Protein AF-A0A449HZF2-F1 (afdb_monomer_lite)

InterPro domains:
  IPR012910 TonB-dependent receptor, plug domain [PF07715] (2-87)
  IPR037066 TonB-dependent receptor, plug domain superfamily [G3DSA:2.170.130.10] (1-89)
  IPR039426 TonB-dependent receptor-like [PS52016] (1-91)

Sequence (91 aa):
MNLTGAVSTVDSKTLASRPVNSVVDALQGAVPGMNFSVGKQGGALNSDKRFNIRGTGTIGEGSSVSPLVLIDGMEGDLNMLNPQDIEMFPS

Organism: NCBI:txid28113

Secondary structure (DSSP, 8-state):
----S------HHHHHTS--SSHHHHHTTTSTTEEEEE-TTTT-TTPPEEEEESS----STT-------EETTEE--GGG--GGG-PPP--

pLDDT: mean 76.07, std 12.83, range [42.53, 90.69]

Foldseek 3Di:
DDPPDDDDDADLCQQVVDPAFFSVVSCVVVDPQKDWDWDPVPPPNLTDIAIAHNDPPDDDDPDDRGDFDADVRDTDGRSPDGSVPDDDDDD

Structure (mmCIF, N/CA/C/O backbon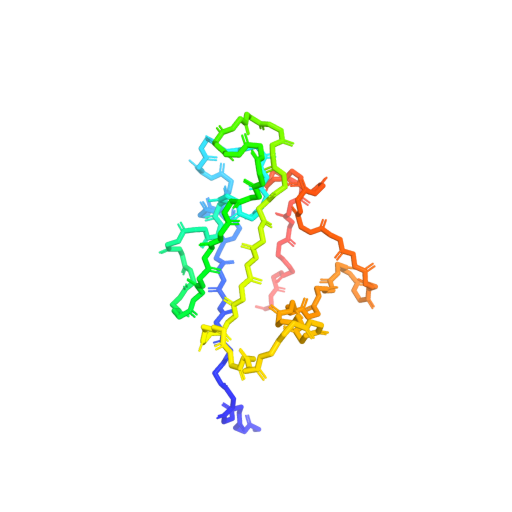e):
data_AF-A0A449HZF2-F1
#
_entry.id   AF-A0A449HZF2-F1
#
loop_
_atom_site.group_PDB
_atom_site.id
_atom_site.type_symbol
_atom_site.label_atom_id
_atom_site.label_alt_id
_atom_site.label_comp_id
_atom_site.label_asym_id
_atom_site.label_entity_id
_atom_site.label_seq_id
_atom_site.pdbx_PDB_ins_code
_atom_site.Cartn_x
_atom_site.Cartn_y
_atom_site.Cartn_z
_atom_site.occupancy
_atom_site.B_iso_or_equiv
_atom_site.auth_seq_id
_atom_site.auth_comp_id
_atom_site.auth_asym_id
_atom_site.auth_atom_id
_atom_site.pdbx_PDB_model_num
ATOM 1 N N . MET A 1 1 ? -13.631 -23.345 -3.306 1.00 42.53 1 MET A N 1
ATOM 2 C CA . MET A 1 1 ? -12.673 -22.688 -4.217 1.00 42.53 1 MET A CA 1
ATOM 3 C C . MET A 1 1 ? -11.445 -22.350 -3.395 1.00 42.53 1 MET A C 1
ATOM 5 O O . MET A 1 1 ? -11.548 -21.503 -2.521 1.00 42.53 1 MET A O 1
ATOM 9 N N . ASN A 1 2 ? -10.338 -23.071 -3.570 1.00 45.12 2 ASN A N 1
ATOM 10 C CA . ASN A 1 2 ? -9.129 -22.803 -2.794 1.00 45.12 2 ASN A CA 1
ATOM 11 C C . ASN A 1 2 ? -8.330 -21.717 -3.508 1.00 45.12 2 ASN A C 1
ATOM 13 O O . ASN A 1 2 ? -7.797 -21.935 -4.593 1.00 45.12 2 ASN A O 1
ATOM 17 N N . LEU A 1 3 ? -8.292 -20.540 -2.897 1.00 45.94 3 LEU A N 1
ATOM 18 C CA . LEU A 1 3 ? -7.412 -19.447 -3.266 1.00 45.94 3 LEU A CA 1
ATOM 19 C C . LEU A 1 3 ? -5.987 -19.856 -2.867 1.00 45.94 3 LEU A C 1
ATOM 21 O O . LEU A 1 3 ? -5.566 -19.658 -1.736 1.00 45.94 3 LEU A O 1
ATOM 25 N N . THR A 1 4 ? -5.261 -20.512 -3.772 1.00 64.31 4 THR A N 1
ATOM 26 C CA . THR A 1 4 ? -3.861 -20.920 -3.538 1.00 64.31 4 THR A CA 1
ATOM 27 C C . THR A 1 4 ? -2.872 -19.770 -3.766 1.00 64.31 4 THR A C 1
ATOM 29 O O . THR A 1 4 ? -1.663 -19.957 -3.646 1.00 64.31 4 THR A O 1
ATOM 32 N N . GLY A 1 5 ? -3.374 -18.584 -4.128 1.00 65.06 5 GLY A N 1
ATOM 33 C CA . GLY A 1 5 ? -2.607 -17.346 -4.210 1.00 65.06 5 GLY A CA 1
ATOM 34 C C . GLY A 1 5 ? -2.537 -16.657 -2.849 1.00 65.06 5 GLY A C 1
ATOM 35 O O . GLY A 1 5 ? -3.517 -16.634 -2.110 1.00 65.06 5 GLY A O 1
ATOM 36 N N . ALA A 1 6 ? -1.378 -16.081 -2.522 1.00 66.88 6 ALA A N 1
ATOM 37 C CA . ALA A 1 6 ? -1.214 -15.263 -1.326 1.00 66.88 6 ALA A CA 1
ATOM 38 C C . ALA A 1 6 ? -2.034 -13.972 -1.474 1.00 66.88 6 ALA A C 1
ATOM 40 O O . ALA A 1 6 ? -1.569 -13.008 -2.079 1.00 66.88 6 ALA A O 1
ATOM 41 N N . VAL A 1 7 ? -3.255 -13.976 -0.945 1.00 74.00 7 VAL A N 1
ATOM 42 C CA . VAL A 1 7 ? -4.068 -12.772 -0.774 1.00 74.00 7 VAL A CA 1
ATOM 43 C C . VAL A 1 7 ? -3.885 -12.295 0.657 1.00 74.00 7 VAL A C 1
ATOM 45 O O . VAL A 1 7 ? -4.066 -13.055 1.605 1.00 74.00 7 VAL A O 1
ATOM 48 N N . SER A 1 8 ? -3.461 -11.043 0.798 1.00 76.19 8 SER A N 1
ATOM 49 C CA . SER A 1 8 ? -3.328 -10.372 2.083 1.00 76.19 8 SER A CA 1
ATOM 50 C C . SER A 1 8 ? -4.309 -9.218 2.111 1.00 76.19 8 SER A C 1
ATOM 52 O O . SER A 1 8 ? -4.381 -8.434 1.165 1.00 76.19 8 SER A O 1
ATOM 54 N N . THR A 1 9 ? -5.059 -9.144 3.200 1.00 83.38 9 THR A N 1
ATOM 55 C CA . THR A 1 9 ? -6.054 -8.109 3.427 1.00 83.38 9 THR A CA 1
ATOM 56 C C . THR A 1 9 ? -5.565 -7.224 4.564 1.00 83.38 9 THR A C 1
ATOM 58 O O . THR A 1 9 ? -5.159 -7.737 5.607 1.00 83.38 9 THR A O 1
ATOM 61 N N . VAL A 1 10 ? -5.588 -5.908 4.366 1.00 82.69 10 VAL A N 1
ATOM 62 C CA . VAL A 1 10 ? -5.269 -4.931 5.414 1.00 82.69 10 VAL A CA 1
ATOM 63 C C . VAL A 1 10 ? -6.561 -4.259 5.844 1.00 82.69 10 VAL A C 1
ATOM 65 O O . VAL A 1 10 ? -7.294 -3.759 5.000 1.00 82.69 10 VAL A O 1
ATOM 68 N N . ASP A 1 11 ? -6.825 -4.262 7.148 1.00 83.62 11 ASP A N 1
ATOM 69 C CA . ASP A 1 11 ? -8.011 -3.646 7.744 1.00 83.62 11 ASP A CA 1
ATOM 70 C C . ASP A 1 11 ? -7.977 -2.114 7.572 1.00 83.62 11 ASP A C 1
ATOM 72 O O . ASP A 1 11 ? -6.982 -1.466 7.924 1.00 83.62 11 ASP A O 1
ATOM 76 N N . SER A 1 12 ? -9.070 -1.525 7.074 1.00 80.44 12 SER A N 1
ATOM 77 C CA . SER A 1 12 ? -9.225 -0.074 6.899 1.00 80.44 12 SER A CA 1
ATOM 78 C C . SER A 1 12 ? -9.048 0.700 8.203 1.00 80.44 12 SER A C 1
ATOM 80 O O . SER A 1 12 ? -8.459 1.778 8.200 1.00 80.44 12 SER A O 1
ATOM 82 N N . LYS A 1 13 ? -9.431 0.131 9.352 1.00 80.44 13 LYS A N 1
ATOM 83 C CA . LYS A 1 13 ? -9.182 0.734 10.668 1.00 80.44 13 LYS A CA 1
ATOM 84 C C . LYS A 1 13 ? -7.689 0.866 10.953 1.00 80.44 13 LYS A C 1
ATOM 86 O O . LYS A 1 13 ? -7.256 1.853 11.547 1.00 80.44 13 LYS A O 1
ATOM 91 N N . THR A 1 14 ? -6.891 -0.108 10.513 1.00 80.81 14 THR A N 1
ATOM 92 C CA . THR A 1 14 ? -5.431 -0.045 10.650 1.00 80.81 14 THR A CA 1
ATOM 93 C C . THR A 1 14 ? -4.869 1.079 9.787 1.00 80.81 14 THR A C 1
ATOM 95 O O . THR A 1 14 ? -4.010 1.820 10.259 1.00 80.81 14 THR A O 1
ATOM 98 N N . LEU A 1 15 ? -5.393 1.262 8.572 1.00 82.88 15 LEU A N 1
ATOM 99 C CA . LEU A 1 15 ? -4.988 2.355 7.685 1.00 82.88 15 LEU A CA 1
ATOM 100 C C . LEU A 1 15 ? -5.385 3.728 8.250 1.00 82.88 15 LEU A C 1
ATOM 102 O O . LEU A 1 15 ? -4.538 4.613 8.338 1.00 82.88 15 LEU A O 1
ATOM 106 N N . ALA A 1 16 ? -6.629 3.877 8.712 1.00 80.50 16 ALA A N 1
ATOM 107 C CA . ALA A 1 16 ? -7.171 5.127 9.242 1.00 80.50 16 ALA A CA 1
ATOM 108 C C . ALA A 1 16 ? -6.564 5.538 10.595 1.00 80.50 16 ALA A C 1
ATOM 110 O O . ALA A 1 16 ? -6.491 6.725 10.906 1.00 80.50 16 ALA A O 1
ATOM 111 N N . SER A 1 17 ? -6.114 4.573 11.407 1.00 84.00 17 SER A N 1
ATOM 112 C CA . SER A 1 17 ? -5.498 4.842 12.717 1.00 84.00 17 SER A CA 1
ATOM 113 C C . SER A 1 17 ? -4.073 5.403 12.640 1.00 84.00 17 SER A C 1
ATOM 115 O O . SER A 1 17 ? -3.527 5.842 13.654 1.00 84.00 17 SER A O 1
ATOM 117 N N . ARG A 1 18 ? -3.449 5.380 11.456 1.00 84.88 18 ARG A N 1
ATOM 118 C CA . ARG A 1 18 ? -2.075 5.845 11.253 1.00 84.88 18 ARG A CA 1
ATOM 119 C C . ARG A 1 18 ? -2.084 7.311 10.808 1.00 84.88 18 ARG A C 1
ATOM 121 O O . ARG A 1 18 ? -2.772 7.635 9.844 1.00 84.88 18 ARG A O 1
ATOM 128 N N . PRO A 1 19 ? -1.299 8.198 11.448 1.00 82.25 19 PRO A N 1
ATOM 129 C CA . PRO A 1 19 ? -1.214 9.603 11.061 1.00 82.25 19 PRO A CA 1
ATOM 130 C C . PRO A 1 19 ? -0.305 9.754 9.835 1.00 82.25 19 PRO A C 1
ATOM 132 O O . PRO A 1 19 ? 0.853 10.153 9.943 1.00 82.25 19 PRO A O 1
ATOM 135 N N . VAL A 1 20 ? -0.810 9.362 8.670 1.00 83.31 20 VAL A N 1
ATOM 136 C CA . VAL A 1 20 ? -0.079 9.402 7.401 1.00 83.31 20 VAL A CA 1
ATOM 137 C C . VAL A 1 20 ? -0.896 10.100 6.322 1.00 83.31 20 VAL A C 1
ATOM 139 O O . VAL A 1 20 ? -2.118 10.174 6.412 1.00 83.31 20 VAL A O 1
ATOM 142 N N . ASN A 1 21 ? -0.209 10.614 5.302 1.00 81.31 21 ASN A N 1
ATOM 143 C CA . ASN A 1 21 ? -0.827 11.453 4.274 1.00 81.31 21 ASN A CA 1
ATOM 144 C C . ASN A 1 21 ? -1.349 10.662 3.074 1.00 81.31 21 ASN A C 1
ATOM 146 O O . ASN A 1 21 ? -2.131 11.198 2.298 1.00 81.31 21 ASN A O 1
ATOM 150 N N . SER A 1 22 ? -0.907 9.414 2.908 1.00 84.94 22 SER A N 1
ATOM 151 C CA . SER A 1 22 ? -1.302 8.563 1.790 1.00 84.94 22 SER A CA 1
ATOM 152 C C . SER A 1 22 ? -1.549 7.124 2.231 1.00 84.94 22 SER A C 1
ATOM 154 O O . SER A 1 22 ? -1.026 6.646 3.244 1.00 84.94 22 SER A O 1
ATOM 156 N N . VAL A 1 23 ? -2.317 6.392 1.431 1.00 87.44 23 VAL A N 1
ATOM 157 C CA . VAL A 1 23 ? -2.556 4.958 1.645 1.00 87.44 23 VAL A CA 1
ATOM 158 C C . VAL A 1 23 ? -1.259 4.154 1.526 1.00 87.44 23 VAL A C 1
ATOM 160 O O . VAL A 1 23 ? -1.041 3.216 2.293 1.00 87.44 23 VAL A O 1
ATOM 163 N N . VAL A 1 24 ? -0.353 4.546 0.624 1.00 87.50 24 VAL A N 1
ATOM 164 C CA . VAL A 1 24 ? 0.959 3.892 0.461 1.00 87.50 24 VAL A CA 1
ATOM 165 C C . VAL A 1 24 ? 1.767 3.951 1.760 1.00 87.50 24 VAL A C 1
ATOM 167 O O . VAL A 1 24 ? 2.362 2.954 2.169 1.00 87.50 24 VAL A O 1
ATOM 170 N N . ASP A 1 25 ? 1.738 5.084 2.462 1.00 86.62 25 ASP A N 1
ATOM 171 C CA . ASP A 1 25 ? 2.389 5.235 3.767 1.00 86.62 25 ASP A CA 1
ATOM 172 C C . ASP A 1 25 ? 1.768 4.345 4.850 1.00 86.62 25 ASP A C 1
ATOM 174 O O . ASP A 1 25 ? 2.474 3.802 5.707 1.00 86.62 25 ASP A O 1
ATOM 178 N N . ALA A 1 26 ? 0.444 4.191 4.820 1.00 87.25 26 ALA A N 1
ATOM 179 C CA . ALA A 1 26 ? -0.291 3.377 5.780 1.00 87.25 26 ALA A CA 1
ATOM 180 C C . ALA A 1 26 ? 0.015 1.881 5.609 1.00 87.25 26 ALA A C 1
ATOM 182 O O . ALA A 1 26 ? 0.130 1.152 6.598 1.00 87.25 26 ALA A O 1
ATOM 183 N N . LEU A 1 27 ? 0.216 1.438 4.363 1.00 87.62 27 LEU A N 1
ATOM 184 C CA . LEU A 1 27 ? 0.564 0.058 4.019 1.00 87.62 27 LEU A CA 1
ATOM 185 C C . LEU A 1 27 ? 2.007 -0.311 4.393 1.00 87.62 27 LEU A C 1
ATOM 187 O O . LEU A 1 27 ? 2.336 -1.499 4.494 1.00 87.62 27 LEU A O 1
ATOM 191 N N . GLN A 1 28 ? 2.868 0.680 4.646 1.00 85.62 28 GLN A N 1
ATOM 192 C CA . GLN A 1 28 ? 4.256 0.442 5.024 1.00 85.62 28 GLN A CA 1
ATOM 193 C C . GLN A 1 28 ? 4.358 -0.336 6.342 1.00 85.62 28 GLN A C 1
ATOM 195 O O . GLN A 1 28 ? 4.010 0.149 7.422 1.00 85.62 28 GLN A O 1
ATOM 200 N N . GLY A 1 29 ? 4.850 -1.574 6.239 1.00 83.44 29 GLY A N 1
ATOM 201 C CA . GLY A 1 29 ? 4.960 -2.515 7.356 1.00 83.44 29 GLY A CA 1
ATOM 202 C C . GLY A 1 29 ? 3.660 -3.243 7.719 1.00 83.44 29 GLY A C 1
ATOM 203 O O . GLY A 1 29 ? 3.697 -4.103 8.591 1.00 83.44 29 GLY A O 1
ATOM 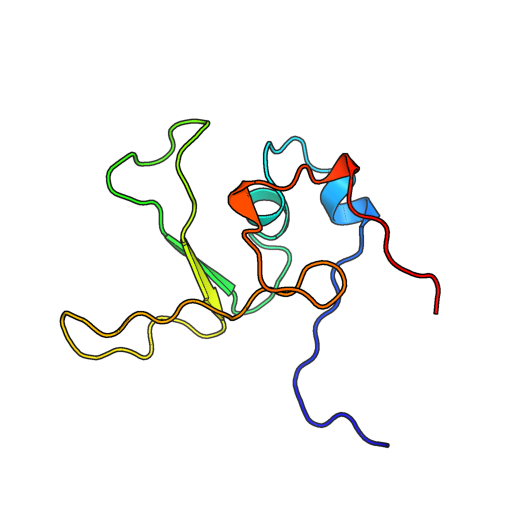204 N N . ALA A 1 30 ? 2.535 -2.939 7.062 1.00 85.50 30 ALA A N 1
ATOM 205 C CA . ALA A 1 30 ? 1.277 -3.671 7.231 1.00 85.50 30 ALA A CA 1
ATOM 206 C C . ALA A 1 30 ? 1.167 -4.867 6.270 1.00 85.50 30 ALA A C 1
ATOM 208 O O . ALA A 1 30 ? 0.542 -5.869 6.607 1.00 85.50 30 ALA A O 1
ATOM 209 N N . VAL A 1 31 ? 1.796 -4.779 5.090 1.00 84.62 31 VAL A N 1
ATOM 210 C CA . VAL A 1 31 ? 1.774 -5.841 4.074 1.00 84.62 31 VAL A CA 1
ATOM 211 C C . VAL A 1 31 ? 3.105 -6.606 4.048 1.00 84.62 31 VAL A C 1
ATOM 213 O O . VAL A 1 31 ? 4.142 -6.024 3.711 1.00 84.62 31 VAL A O 1
ATOM 216 N N . PRO A 1 32 ? 3.111 -7.918 4.349 1.00 83.69 32 PRO A N 1
ATOM 217 C CA . PRO A 1 32 ? 4.313 -8.741 4.258 1.00 83.69 32 PRO A CA 1
ATOM 218 C C . PRO A 1 32 ? 4.876 -8.814 2.832 1.00 83.69 32 PRO A C 1
ATOM 220 O O . PRO A 1 32 ? 4.145 -9.017 1.864 1.00 83.69 32 PRO A O 1
ATOM 223 N N . GLY A 1 33 ? 6.200 -8.693 2.699 1.00 82.94 33 GLY A N 1
ATOM 224 C CA . GLY A 1 33 ? 6.890 -8.800 1.407 1.00 82.94 33 GLY A CA 1
ATOM 225 C C . GLY A 1 33 ? 6.714 -7.592 0.479 1.00 82.94 33 GLY A C 1
ATOM 226 O O . GLY A 1 33 ? 7.195 -7.636 -0.655 1.00 82.94 33 GLY A O 1
ATOM 227 N N . MET A 1 34 ? 6.057 -6.524 0.939 1.00 84.88 34 MET A N 1
ATOM 228 C CA . MET A 1 34 ? 6.010 -5.245 0.238 1.00 84.88 34 MET A CA 1
ATOM 229 C C . MET A 1 34 ? 7.292 -4.450 0.511 1.00 84.88 34 MET A C 1
ATOM 231 O O . MET A 1 34 ? 7.674 -4.257 1.664 1.00 84.88 34 MET A O 1
ATOM 235 N N . ASN A 1 35 ? 7.955 -3.981 -0.545 1.00 85.44 35 ASN A N 1
ATOM 236 C CA . ASN A 1 35 ? 9.121 -3.106 -0.437 1.00 85.44 35 ASN A CA 1
ATOM 237 C C . ASN A 1 35 ? 8.759 -1.703 -0.894 1.00 85.44 35 ASN A C 1
ATOM 239 O O . ASN A 1 35 ? 8.034 -1.540 -1.871 1.00 85.44 35 ASN A O 1
ATOM 243 N N . PHE A 1 36 ? 9.325 -0.707 -0.219 1.00 83.38 36 PHE A N 1
ATOM 244 C CA . PHE A 1 36 ? 9.127 0.706 -0.515 1.00 83.38 36 PHE A CA 1
ATOM 245 C C . PHE A 1 36 ? 10.459 1.335 -0.900 1.00 83.38 36 PHE A C 1
ATOM 247 O O . PHE A 1 36 ? 11.499 1.016 -0.327 1.00 83.38 36 PHE A O 1
ATOM 254 N N . SER A 1 37 ? 10.421 2.261 -1.849 1.00 80.81 37 SER A N 1
ATOM 255 C CA . SER A 1 37 ? 11.560 3.096 -2.207 1.00 80.81 37 SER A CA 1
ATOM 256 C C . SER A 1 37 ? 11.103 4.534 -2.389 1.00 80.81 37 SER A C 1
ATOM 258 O O . SER A 1 37 ? 10.036 4.808 -2.943 1.00 80.81 37 SER A O 1
ATOM 260 N N . VAL A 1 38 ? 11.925 5.455 -1.903 1.00 74.00 38 VAL A N 1
ATOM 261 C CA . VAL A 1 38 ? 11.717 6.886 -2.100 1.00 74.00 38 VAL A CA 1
ATOM 262 C C . VAL A 1 38 ? 12.403 7.321 -3.390 1.00 74.00 38 VAL A C 1
ATOM 264 O O . VAL A 1 38 ? 13.494 6.854 -3.726 1.00 74.00 38 VAL A O 1
ATOM 267 N N . GLY A 1 39 ? 11.738 8.186 -4.153 1.00 68.38 39 GLY A N 1
ATOM 268 C CA . GLY A 1 39 ? 12.328 8.808 -5.332 1.00 68.38 39 GLY A CA 1
ATOM 269 C C . GLY A 1 39 ? 13.452 9.788 -4.977 1.00 68.38 39 GLY A C 1
ATOM 270 O O . GLY A 1 39 ? 13.847 9.940 -3.824 1.00 68.38 39 GLY A O 1
ATOM 271 N N . LYS A 1 40 ? 13.940 10.524 -5.982 1.00 65.69 40 LYS A N 1
ATOM 272 C CA . LYS A 1 40 ? 15.008 11.531 -5.814 1.00 65.69 40 LYS A CA 1
ATOM 273 C C . LYS A 1 40 ? 14.655 12.649 -4.815 1.00 65.69 40 LYS A C 1
ATOM 275 O O . LYS A 1 40 ? 15.557 13.324 -4.339 1.00 65.69 40 LYS A O 1
ATOM 280 N N . GLN A 1 41 ? 13.369 12.827 -4.505 1.00 65.31 41 GLN A N 1
ATOM 281 C CA . GLN A 1 41 ? 12.868 13.802 -3.528 1.00 65.31 41 GLN A CA 1
ATOM 282 C C . GLN A 1 41 ? 12.987 13.324 -2.064 1.00 65.31 41 GLN A C 1
ATOM 284 O O . GLN A 1 41 ? 12.752 14.095 -1.137 1.00 65.31 41 GLN A O 1
ATOM 289 N N . GLY A 1 42 ? 13.416 12.077 -1.835 1.00 69.81 42 GLY A N 1
ATOM 290 C CA . GLY A 1 42 ? 13.669 11.548 -0.498 1.00 69.81 42 GLY A CA 1
ATOM 291 C C . GLY A 1 42 ? 12.396 11.420 0.343 1.00 69.81 42 GLY A C 1
ATOM 292 O O . GLY A 1 42 ? 11.369 10.953 -0.138 1.00 69.81 42 GLY A O 1
ATOM 293 N N . GLY A 1 43 ? 12.486 11.789 1.623 1.00 63.44 43 GLY A N 1
ATOM 294 C CA . GLY A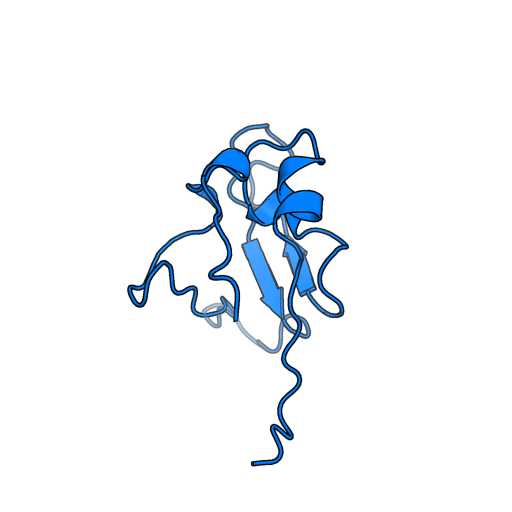 1 43 ? 11.385 11.715 2.592 1.00 63.44 43 GLY A CA 1
ATOM 295 C C . GLY A 1 43 ? 10.535 12.984 2.687 1.00 63.44 43 GLY A C 1
ATOM 296 O O . GLY A 1 43 ? 9.941 13.218 3.737 1.00 63.44 43 GLY A O 1
ATOM 297 N N . ALA A 1 44 ? 10.522 13.841 1.658 1.00 71.69 44 ALA A N 1
ATOM 298 C CA . ALA A 1 44 ? 9.680 15.033 1.687 1.00 71.69 44 ALA A CA 1
ATOM 299 C C . ALA A 1 44 ? 8.194 14.637 1.725 1.00 71.69 44 ALA A C 1
ATOM 301 O O . ALA A 1 44 ? 7.800 13.636 1.128 1.00 71.69 44 ALA A O 1
ATOM 302 N N . LEU A 1 45 ? 7.386 15.439 2.424 1.00 59.62 45 LEU A N 1
ATOM 303 C CA . LEU A 1 45 ? 5.999 15.138 2.811 1.00 59.62 45 LEU A CA 1
ATOM 304 C C . LEU A 1 45 ? 5.051 14.835 1.631 1.00 59.62 45 LEU A C 1
ATOM 306 O O . LEU A 1 45 ? 3.998 14.242 1.838 1.00 59.62 45 LEU A O 1
ATOM 310 N N . ASN A 1 46 ? 5.431 15.237 0.416 1.00 64.12 46 ASN A N 1
ATOM 311 C CA . ASN A 1 46 ? 4.704 15.066 -0.844 1.00 64.12 46 ASN A CA 1
ATOM 312 C C . ASN A 1 46 ? 5.464 14.204 -1.874 1.00 64.12 46 ASN A C 1
ATOM 314 O O . ASN A 1 46 ? 5.198 14.296 -3.069 1.00 64.12 46 ASN A O 1
ATOM 318 N N . SER A 1 47 ? 6.471 13.442 -1.444 1.00 70.88 47 SER A N 1
ATOM 319 C CA . SER A 1 47 ? 7.231 12.586 -2.355 1.00 70.88 47 SER A CA 1
ATOM 320 C C . SER A 1 47 ? 6.445 11.318 -2.646 1.00 70.88 47 SER A C 1
ATOM 322 O O . SER A 1 47 ? 6.178 10.553 -1.720 1.00 70.88 47 SER A O 1
ATOM 324 N N . ASP A 1 48 ? 6.170 11.048 -3.922 1.00 75.69 48 ASP A N 1
ATOM 325 C CA . ASP A 1 48 ? 5.575 9.774 -4.321 1.00 75.69 48 ASP A CA 1
ATOM 326 C C . ASP A 1 48 ? 6.464 8.610 -3.874 1.00 75.69 48 ASP A C 1
ATOM 328 O O . ASP A 1 48 ? 7.673 8.551 -4.162 1.00 75.69 48 ASP A O 1
ATOM 332 N N . LYS A 1 49 ? 5.851 7.657 -3.174 1.00 78.88 49 LYS A N 1
ATOM 333 C CA . LYS A 1 49 ? 6.503 6.416 -2.784 1.00 78.88 49 LYS A CA 1
ATOM 334 C C . LYS A 1 49 ? 6.280 5.382 -3.871 1.00 78.88 49 LYS A C 1
ATOM 336 O O . LYS A 1 49 ? 5.157 5.086 -4.275 1.00 78.88 49 LYS A O 1
ATOM 341 N N . ARG A 1 50 ? 7.376 4.773 -4.316 1.00 85.00 50 ARG A N 1
ATOM 342 C CA . ARG A 1 50 ? 7.307 3.589 -5.174 1.00 85.00 50 ARG A CA 1
ATOM 343 C C . ARG A 1 50 ? 7.275 2.356 -4.296 1.00 85.00 50 ARG A C 1
ATOM 345 O O . ARG A 1 50 ? 8.024 2.276 -3.321 1.00 85.00 50 ARG A O 1
ATOM 352 N N . PHE A 1 51 ? 6.472 1.376 -4.677 1.00 85.06 51 PHE A N 1
ATOM 353 C CA . PHE A 1 51 ? 6.387 0.113 -3.963 1.00 85.06 51 PHE A CA 1
ATOM 354 C C . PHE A 1 51 ? 6.333 -1.068 -4.926 1.00 85.06 51 PHE A C 1
ATOM 356 O O . PHE A 1 51 ? 5.954 -0.926 -6.085 1.00 85.06 51 PHE A O 1
ATOM 363 N N . ASN A 1 52 ? 6.739 -2.238 -4.442 1.00 86.69 52 ASN A N 1
ATOM 364 C CA . ASN A 1 52 ? 6.602 -3.507 -5.146 1.00 86.69 52 ASN A CA 1
ATOM 365 C C . ASN A 1 52 ? 6.309 -4.637 -4.160 1.00 86.69 52 ASN A C 1
ATOM 367 O O . ASN A 1 52 ? 6.488 -4.492 -2.951 1.00 86.69 52 ASN A O 1
ATOM 371 N N . ILE A 1 53 ? 5.865 -5.772 -4.688 1.00 83.19 53 ILE A N 1
ATOM 372 C CA . ILE A 1 53 ? 5.585 -6.979 -3.914 1.00 83.19 53 ILE A CA 1
ATOM 373 C C . ILE A 1 53 ? 6.640 -8.014 -4.310 1.00 83.19 53 ILE A C 1
ATOM 375 O O . ILE A 1 53 ? 6.767 -8.333 -5.488 1.00 83.19 53 ILE A O 1
ATOM 379 N N . ARG A 1 54 ? 7.381 -8.540 -3.325 1.00 82.56 54 ARG A N 1
ATOM 380 C CA . ARG A 1 54 ? 8.490 -9.513 -3.471 1.00 82.56 54 ARG A CA 1
ATOM 381 C C . ARG A 1 54 ? 9.800 -8.968 -4.062 1.00 82.56 54 ARG A C 1
ATOM 383 O O . ARG A 1 54 ? 10.630 -9.748 -4.519 1.00 82.56 54 ARG A O 1
ATOM 390 N N . GLY A 1 55 ? 10.037 -7.663 -3.966 1.00 74.25 55 GLY A N 1
ATOM 391 C CA . GLY A 1 55 ? 11.322 -7.048 -4.312 1.00 74.25 55 GLY A CA 1
ATOM 392 C C . GLY A 1 55 ? 11.440 -6.684 -5.791 1.00 74.25 55 GLY A C 1
ATOM 393 O O . GLY A 1 55 ? 10.521 -6.869 -6.589 1.00 74.25 55 GLY A O 1
ATOM 394 N N . THR A 1 56 ? 12.589 -6.125 -6.164 1.00 66.94 56 THR A N 1
ATOM 395 C CA . THR A 1 56 ? 12.891 -5.765 -7.551 1.00 66.94 56 THR A CA 1
ATOM 396 C C . THR A 1 56 ? 13.353 -7.011 -8.304 1.00 66.94 56 THR A C 1
ATOM 398 O O . THR A 1 56 ? 14.524 -7.374 -8.257 1.00 66.94 56 THR A O 1
ATOM 401 N N . GLY A 1 57 ? 12.432 -7.686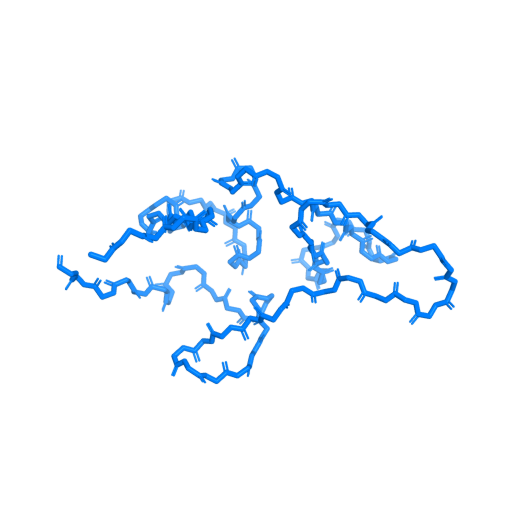 -8.992 1.00 61.03 57 GLY A N 1
ATOM 402 C CA . GLY A 1 57 ? 12.747 -8.808 -9.889 1.00 61.03 57 GLY A CA 1
ATOM 403 C C . GLY A 1 57 ? 13.375 -8.387 -11.224 1.00 61.03 57 GLY A C 1
ATOM 404 O O . GLY A 1 57 ? 13.479 -9.203 -12.135 1.00 61.03 57 GLY A O 1
ATOM 405 N N . THR A 1 58 ? 13.739 -7.114 -11.379 1.00 59.53 58 THR A N 1
ATOM 406 C CA . THR A 1 58 ? 14.165 -6.540 -12.651 1.00 59.53 58 THR A CA 1
ATOM 407 C C . THR A 1 58 ? 15.674 -6.374 -12.718 1.00 59.53 58 THR A C 1
ATOM 409 O O . THR A 1 58 ? 16.287 -5.704 -11.892 1.00 59.53 58 THR A O 1
ATOM 412 N N . ILE A 1 59 ? 16.275 -7.007 -13.725 1.00 56.53 59 ILE A N 1
ATOM 413 C CA . ILE A 1 59 ? 17.707 -6.943 -14.021 1.00 56.53 59 ILE A CA 1
ATOM 414 C C . ILE A 1 59 ? 17.859 -6.074 -15.277 1.00 56.53 59 ILE A C 1
ATOM 416 O O . ILE A 1 59 ? 17.837 -6.590 -16.389 1.00 56.53 59 ILE A O 1
ATOM 420 N N . GLY A 1 60 ? 17.940 -4.749 -15.116 1.00 53.00 60 GLY A N 1
ATOM 421 C CA . GLY A 1 60 ? 18.251 -3.828 -16.220 1.00 53.00 60 GLY A CA 1
ATOM 422 C C . GLY A 1 60 ? 17.552 -2.467 -16.154 1.00 53.00 60 GLY A C 1
ATOM 423 O O . GLY A 1 60 ? 16.439 -2.343 -15.639 1.00 53.00 60 GLY A O 1
ATOM 424 N N . GLU A 1 61 ? 18.204 -1.439 -16.707 1.00 50.88 61 GLU A N 1
ATOM 425 C CA . GLU A 1 61 ? 17.587 -0.128 -16.934 1.00 50.88 61 GLU A CA 1
ATOM 426 C C . GLU A 1 61 ? 16.389 -0.279 -17.890 1.00 50.88 61 GLU A C 1
ATOM 428 O O . GLU A 1 61 ? 16.524 -0.808 -18.991 1.00 50.88 61 GLU A O 1
ATOM 433 N N . GLY A 1 62 ? 15.200 0.148 -17.451 1.00 53.53 62 GLY A N 1
ATOM 434 C CA . GLY A 1 62 ? 13.952 0.084 -18.229 1.00 53.53 62 GLY A CA 1
ATOM 435 C C . GLY A 1 62 ? 12.936 -0.959 -17.755 1.00 53.53 62 GLY A C 1
ATOM 436 O O . GLY A 1 62 ? 11.798 -0.953 -18.216 1.00 53.53 62 GLY A O 1
ATOM 437 N N . SER A 1 63 ? 13.302 -1.820 -16.805 1.00 55.78 63 SER A N 1
ATOM 438 C CA . SER A 1 63 ? 12.379 -2.802 -16.234 1.00 55.78 63 SER A CA 1
ATOM 439 C C . SER A 1 63 ? 11.852 -2.326 -14.871 1.00 55.78 63 SER A C 1
ATOM 441 O O . SER A 1 63 ? 12.557 -2.377 -13.861 1.00 55.78 63 SER A O 1
ATOM 443 N N . SER A 1 64 ? 10.604 -1.851 -14.841 1.00 62.47 64 SER A N 1
ATOM 444 C CA . SER A 1 64 ? 9.924 -1.368 -13.629 1.00 62.47 64 SER A CA 1
ATOM 445 C C . SER A 1 64 ? 8.997 -2.443 -13.060 1.00 62.47 64 SER A C 1
ATOM 447 O O . SER A 1 64 ? 8.073 -2.880 -13.740 1.00 62.47 64 SER A O 1
ATOM 449 N N . VAL A 1 65 ? 9.210 -2.850 -11.804 1.00 70.62 65 VAL A 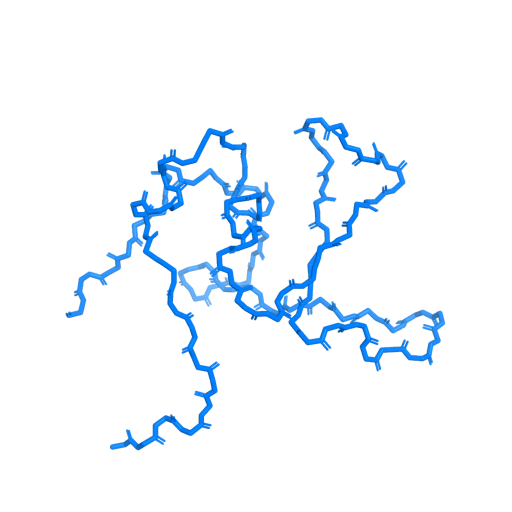N 1
ATOM 450 C CA . VAL A 1 65 ? 8.232 -3.654 -11.047 1.00 70.62 65 VAL A CA 1
ATOM 451 C C . VAL A 1 65 ? 7.342 -2.700 -10.265 1.00 70.62 65 VAL A C 1
ATOM 453 O O . VAL A 1 65 ? 7.613 -2.421 -9.099 1.00 70.62 65 VAL A O 1
ATOM 456 N N . SER A 1 66 ? 6.303 -2.184 -10.915 1.00 78.38 66 SER A N 1
ATOM 457 C CA . SER A 1 66 ? 5.207 -1.497 -10.230 1.00 78.38 66 SER A CA 1
ATOM 458 C C . SER A 1 66 ? 3.989 -2.421 -10.236 1.00 78.38 66 SER A C 1
ATOM 460 O O . SER A 1 66 ? 3.647 -2.953 -11.294 1.00 78.38 66 SER A O 1
ATOM 462 N N . PRO A 1 67 ? 3.357 -2.680 -9.085 1.00 83.00 67 P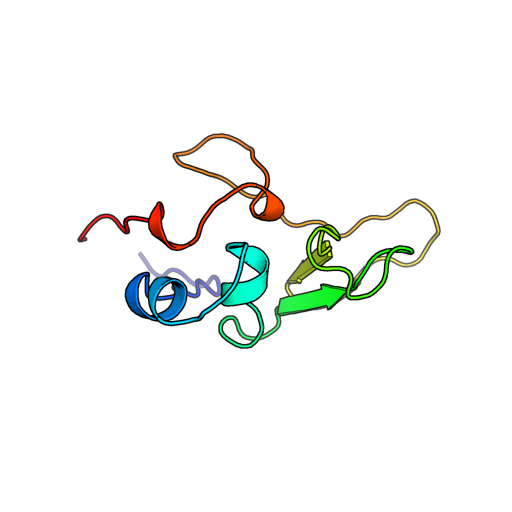RO A N 1
ATOM 463 C CA . PRO A 1 67 ? 2.146 -3.485 -9.040 1.00 83.00 67 PRO A CA 1
ATOM 464 C C . PRO A 1 67 ? 0.981 -2.735 -9.696 1.00 83.00 67 PRO A C 1
ATOM 466 O O . PRO A 1 67 ? 0.899 -1.512 -9.605 1.00 83.00 67 PRO A O 1
ATOM 469 N N . LEU A 1 68 ? 0.065 -3.481 -10.318 1.00 87.19 68 LEU A N 1
ATOM 470 C CA . LEU A 1 68 ? -1.220 -2.944 -10.758 1.00 87.19 68 LEU A CA 1
ATOM 471 C C . LEU A 1 68 ? -2.068 -2.620 -9.525 1.00 87.19 68 LEU A C 1
ATOM 473 O O . LEU A 1 68 ? -2.292 -3.486 -8.676 1.00 87.19 68 LEU A O 1
ATOM 477 N N . VAL A 1 69 ? -2.541 -1.382 -9.446 1.00 88.75 69 VAL A N 1
ATOM 478 C CA . VAL A 1 69 ? -3.441 -0.904 -8.396 1.00 88.75 69 VAL A CA 1
ATOM 479 C C . VAL A 1 69 ? -4.816 -0.723 -9.007 1.00 88.75 69 VAL A C 1
ATOM 481 O O . VAL A 1 69 ? -4.950 -0.035 -10.015 1.00 88.75 69 VAL A O 1
ATOM 484 N N . LEU A 1 70 ? -5.829 -1.312 -8.376 1.00 89.56 70 LEU A N 1
ATOM 485 C CA . LEU A 1 70 ? -7.223 -1.119 -8.750 1.00 89.56 70 LEU A CA 1
ATOM 486 C C . LEU A 1 70 ? -7.967 -0.433 -7.603 1.00 89.56 70 LEU A C 1
ATOM 488 O O . LEU A 1 70 ? -7.973 -0.945 -6.485 1.00 89.56 70 LEU A O 1
ATOM 492 N N . ILE A 1 71 ? -8.597 0.701 -7.901 1.00 88.19 71 ILE A N 1
ATOM 493 C CA . ILE A 1 71 ? -9.494 1.446 -7.012 1.00 88.19 71 ILE A CA 1
ATOM 494 C C . ILE A 1 71 ? -10.891 1.295 -7.608 1.00 88.19 71 ILE A C 1
ATOM 496 O O . ILE A 1 71 ? -11.114 1.680 -8.756 1.00 88.19 71 ILE A O 1
ATOM 500 N N . ASP A 1 72 ? -11.798 0.640 -6.885 1.00 87.62 72 ASP A N 1
ATOM 501 C CA . ASP A 1 72 ? -13.163 0.341 -7.349 1.00 87.62 72 ASP A CA 1
ATOM 502 C C . ASP A 1 72 ? -13.237 -0.308 -8.749 1.00 87.62 72 ASP A C 1
ATOM 504 O O . ASP A 1 72 ? -14.186 -0.122 -9.508 1.00 87.62 72 ASP A O 1
ATOM 508 N N . GLY A 1 73 ? -12.216 -1.095 -9.109 1.00 89.25 73 GLY A N 1
ATOM 509 C CA . GLY A 1 73 ? -12.134 -1.813 -10.386 1.00 89.25 73 GLY A CA 1
ATOM 510 C C . GLY A 1 73 ? -11.461 -1.052 -11.533 1.00 89.25 73 GLY A C 1
ATOM 511 O O . GLY A 1 73 ? -11.312 -1.624 -12.612 1.00 89.25 73 GLY A O 1
ATOM 512 N N . MET A 1 74 ? -11.009 0.186 -11.317 1.00 90.31 74 MET A N 1
ATOM 513 C CA . MET A 1 74 ? -10.250 0.970 -12.298 1.00 90.31 74 MET A CA 1
ATOM 514 C C . MET A 1 74 ? -8.791 1.144 -11.875 1.00 90.31 74 MET A C 1
ATOM 516 O O . MET A 1 74 ? -8.489 1.207 -10.686 1.00 90.31 74 MET A O 1
ATOM 520 N N . GLU A 1 75 ? -7.880 1.229 -12.847 1.00 90.69 75 GLU A N 1
ATOM 521 C CA . GLU A 1 75 ? -6.470 1.514 -12.568 1.00 90.69 75 GLU A CA 1
ATOM 522 C C . GLU A 1 75 ? -6.306 2.908 -11.946 1.00 90.69 75 GLU A C 1
ATOM 524 O O . GLU A 1 75 ? -6.919 3.875 -12.403 1.00 90.69 75 GLU A O 1
ATOM 529 N N . GLY A 1 76 ? -5.478 3.016 -10.905 1.00 89.94 76 GLY A N 1
ATOM 530 C CA . GLY A 1 76 ? -5.242 4.282 -10.215 1.00 89.94 76 GLY A CA 1
ATOM 531 C C . GLY A 1 76 ? -3.964 4.303 -9.383 1.00 89.94 76 GLY A C 1
ATOM 532 O O . GLY A 1 76 ? -3.201 3.341 -9.369 1.00 89.94 76 GLY A O 1
ATOM 533 N N . ASP A 1 77 ? -3.722 5.414 -8.683 1.00 88.31 77 ASP A N 1
ATOM 534 C CA . ASP A 1 77 ? -2.516 5.626 -7.876 1.00 88.31 77 ASP A CA 1
ATOM 535 C C . ASP A 1 77 ? -2.860 5.765 -6.386 1.00 88.31 77 ASP A C 1
ATOM 537 O O . ASP A 1 77 ? -3.602 6.659 -5.976 1.00 88.31 77 ASP A O 1
ATOM 541 N N . LEU A 1 78 ? -2.277 4.895 -5.557 1.00 86.75 78 LEU A N 1
ATOM 542 C CA . LEU A 1 78 ? -2.456 4.921 -4.104 1.00 86.75 78 LEU A CA 1
ATOM 543 C C . LEU A 1 78 ? -1.819 6.151 -3.436 1.00 86.75 78 LEU A C 1
ATOM 545 O O . LEU A 1 78 ? -2.203 6.484 -2.315 1.00 86.75 78 LEU A O 1
ATOM 549 N N . ASN A 1 79 ? -0.842 6.813 -4.069 1.00 85.44 79 ASN A N 1
ATOM 550 C CA . ASN A 1 79 ? -0.213 8.018 -3.511 1.00 85.44 79 ASN A CA 1
ATOM 551 C C . ASN A 1 79 ? -1.197 9.198 -3.439 1.00 85.44 79 ASN A C 1
ATOM 553 O O . ASN A 1 79 ? -1.020 10.092 -2.616 1.00 85.44 79 ASN A O 1
ATOM 557 N N . MET A 1 80 ? -2.247 9.181 -4.267 1.00 85.62 80 MET A N 1
ATOM 558 C CA . MET A 1 80 ? -3.269 10.231 -4.331 1.00 85.62 80 MET A CA 1
ATOM 559 C C . MET A 1 80 ? -4.467 9.979 -3.412 1.00 85.62 80 MET A C 1
ATOM 561 O O . MET A 1 80 ? -5.345 10.833 -3.305 1.00 85.62 80 MET A O 1
ATOM 565 N N . LEU A 1 81 ? -4.523 8.817 -2.760 1.00 86.69 81 LEU A N 1
ATOM 566 C CA . LEU A 1 81 ? -5.630 8.457 -1.887 1.00 86.69 81 LEU A CA 1
ATOM 567 C C . LEU A 1 81 ? -5.340 8.825 -0.436 1.00 86.69 81 LEU A C 1
ATOM 569 O O . LEU A 1 81 ? -4.294 8.477 0.121 1.00 86.69 81 LEU A O 1
ATOM 573 N N . ASN A 1 82 ? -6.324 9.460 0.193 1.00 85.94 82 ASN A N 1
ATOM 574 C CA . ASN A 1 82 ? -6.349 9.681 1.627 1.00 85.94 82 ASN A CA 1
ATOM 575 C C . ASN A 1 82 ? -6.809 8.389 2.334 1.00 85.94 82 ASN A C 1
ATOM 577 O O . ASN A 1 82 ? -7.860 7.851 1.984 1.00 85.94 82 ASN A O 1
ATOM 581 N N . PRO A 1 83 ? -6.078 7.889 3.350 1.00 85.00 83 PRO A N 1
ATOM 582 C CA . PRO A 1 83 ? -6.491 6.713 4.119 1.00 85.00 83 PRO A CA 1
ATOM 583 C C . PRO A 1 83 ? -7.890 6.800 4.740 1.00 85.00 83 PRO A C 1
ATOM 585 O O . PRO A 1 83 ? -8.500 5.761 4.974 1.00 85.00 83 PRO A O 1
ATOM 588 N N . GLN A 1 84 ? -8.389 8.008 5.024 1.00 84.44 84 GLN A N 1
ATOM 589 C CA . GLN A 1 84 ? -9.725 8.208 5.603 1.00 84.44 84 GLN A CA 1
ATOM 590 C C . GLN A 1 84 ? -10.863 7.956 4.605 1.00 84.44 84 GLN A C 1
ATOM 592 O O . GLN A 1 84 ? -11.992 7.734 5.030 1.00 84.44 84 GLN A O 1
ATOM 597 N N . ASP A 1 85 ? -10.562 7.954 3.305 1.00 83.75 85 ASP A N 1
ATOM 598 C CA . ASP A 1 85 ? -11.546 7.750 2.239 1.00 83.75 85 ASP A CA 1
ATOM 599 C C . ASP A 1 85 ? -11.643 6.268 1.819 1.00 83.75 85 ASP A C 1
ATOM 601 O O . ASP A 1 85 ? -12.395 5.926 0.909 1.00 83.75 85 ASP A O 1
ATOM 605 N N . ILE A 1 86 ? -10.889 5.367 2.469 1.00 79.94 86 ILE A N 1
ATOM 606 C CA . ILE A 1 86 ? -10.955 3.925 2.207 1.00 79.94 86 ILE A CA 1
ATOM 607 C C . ILE A 1 86 ? -12.045 3.273 3.057 1.00 79.94 86 ILE A C 1
ATOM 609 O O . ILE A 1 86 ? -11.893 3.088 4.267 1.00 79.94 86 ILE A O 1
ATOM 613 N N . GLU A 1 87 ? -13.093 2.803 2.388 1.00 75.31 87 GLU A N 1
ATOM 614 C CA . GLU A 1 87 ? -14.079 1.885 2.949 1.00 75.31 87 GLU A CA 1
ATOM 615 C C . GLU A 1 87 ? -13.820 0.463 2.427 1.00 75.31 87 GLU A C 1
ATOM 617 O O . GLU A 1 87 ? -13.598 0.247 1.236 1.00 75.31 87 GLU A O 1
ATOM 622 N N . MET A 1 88 ? -13.822 -0.533 3.319 1.00 64.06 88 MET A N 1
ATOM 623 C CA . MET A 1 88 ? -13.848 -1.935 2.897 1.00 64.06 88 MET A CA 1
ATOM 624 C C . MET A 1 88 ? -15.293 -2.402 2.851 1.00 64.06 88 MET A C 1
ATOM 626 O O . MET A 1 88 ? -16.010 -2.277 3.843 1.00 64.06 88 MET A O 1
ATOM 630 N N . PHE A 1 89 ? -15.698 -2.994 1.726 1.00 51.50 89 PHE A N 1
ATOM 631 C CA . PHE A 1 89 ? -16.981 -3.681 1.636 1.00 51.50 89 PHE A CA 1
ATOM 632 C C . PHE A 1 89 ? -17.059 -4.764 2.727 1.00 51.50 89 PHE A C 1
ATOM 634 O O . PHE A 1 89 ? -16.181 -5.634 2.768 1.00 51.50 89 PHE A O 1
ATOM 641 N N . PRO A 1 90 ? -18.076 -4.743 3.609 1.00 42.66 90 PRO A N 1
ATOM 642 C CA . PRO A 1 90 ? -18.307 -5.843 4.529 1.00 42.66 90 PRO A CA 1
ATOM 643 C C . PRO A 1 90 ? -18.738 -7.063 3.706 1.00 42.66 90 PRO A C 1
ATOM 645 O O . PRO A 1 90 ? -19.798 -7.052 3.082 1.00 42.66 90 PRO A O 1
ATOM 648 N N . SER A 1 91 ? -17.882 -8.086 3.658 1.00 47.25 91 SER A N 1
ATOM 649 C CA . SER A 1 91 ? -18.224 -9.416 3.138 1.00 47.25 91 SER A CA 1
ATOM 650 C C . SER A 1 91 ? -18.915 -10.251 4.205 1.00 47.25 91 SER A C 1
ATOM 652 O O . SER A 1 91 ? -18.291 -10.393 5.283 1.00 47.25 91 SER A O 1
#

Radius of gyration: 14.25 Å; chains: 1; bounding box: 37×38×31 Å